Protein AF-A0A9P6NXW9-F1 (afdb_monomer_lite)

pLDDT: mean 89.6, std 7.34, range [56.84, 97.88]

Radius of gyration: 18.3 Å; chains: 1; bounding box: 43×32×50 Å

Secondary structure (DSSP, 8-state):
--SHHHHHHHHS-----HHHHHHHHHHHHHHHHHHHHHHHHHHHHHH-TT-GGGTT--EEEETTEEEE-SGGGTTBTTHHHHHHHHHHHHHHHTT-SS-SGGGHHHHHHHHHHHHHHHHHHHHHHHHHTHHHHHHHHHS-BSSSTTT-

Sequence (148 aa):
MSSLQARYLADFPQDLNYVHMAAAASLQILGYYIYRSAKNQKDRVQETPEDSSIRDLQYIKTKHGRLLTSGWCANTRHIEYLGQWLISLAWCLLCGFDSVIPYTYTISTAILLAYRVCRDEGYCRDKYGEDWNQYCKQVPYRIIPGIY

Foldseek 3Di:
DLCQLVVLCVVPPDDDDPVLLVVLVVLLVQLCCQLVVVVVLVVCQFPPVPDPVCPPWDWDQFPQTIGTCDDSQVAARCQSLVSVLSNLVSSLSVSPDPDCRSVVRSVVSVVVVVVVQVVVLVVCCVRGPVSSVVSCVRHVHHHDGPPD

Structure (mmCIF, N/CA/C/O backbone):
data_AF-A0A9P6NXW9-F1
#
_entry.id   AF-A0A9P6NXW9-F1
#
loop_
_atom_site.group_PDB
_atom_site.id
_atom_site.type_symbol
_atom_site.label_atom_id
_atom_site.label_alt_id
_atom_site.label_comp_id
_atom_site.label_asym_id
_atom_site.label_entity_id
_atom_site.label_seq_id
_atom_site.pdbx_PDB_ins_code
_atom_site.Cartn_x
_atom_site.Cartn_y
_atom_site.Cartn_z
_atom_site.occupancy
_atom_site.B_iso_or_equiv
_atom_site.auth_seq_id
_atom_site.auth_comp_id
_atom_site.auth_asym_id
_atom_site.auth_atom_id
_atom_site.pdbx_PDB_model_num
ATOM 1 N N . MET A 1 1 ? 19.556 -3.570 0.487 1.00 56.84 1 MET A N 1
ATOM 2 C CA . MET A 1 1 ? 19.175 -4.049 -0.863 1.00 56.84 1 MET A CA 1
ATOM 3 C C . MET A 1 1 ? 18.249 -3.046 -1.566 1.00 56.84 1 MET A C 1
ATOM 5 O O . MET A 1 1 ? 17.163 -3.409 -1.983 1.00 56.84 1 MET A O 1
ATOM 9 N N . SER A 1 2 ? 18.652 -1.781 -1.698 1.00 63.31 2 SER A N 1
ATOM 10 C CA . SER A 1 2 ? 17.942 -0.767 -2.510 1.00 63.31 2 SER A CA 1
ATOM 11 C C . SER A 1 2 ? 18.788 -0.274 -3.690 1.00 63.31 2 SER A C 1
ATOM 13 O O . SER A 1 2 ? 18.288 0.411 -4.570 1.00 63.31 2 SER A O 1
ATOM 15 N N . SER A 1 3 ? 20.069 -0.647 -3.729 1.00 81.00 3 SER A N 1
ATOM 16 C CA . SER A 1 3 ? 21.000 -0.358 -4.820 1.00 81.00 3 SER A CA 1
ATOM 17 C C . SER A 1 3 ? 21.042 -1.453 -5.891 1.00 81.00 3 SER A C 1
ATOM 19 O O . SER A 1 3 ? 21.775 -1.308 -6.864 1.00 81.00 3 SER A O 1
ATOM 21 N N . LEU A 1 4 ? 20.285 -2.547 -5.73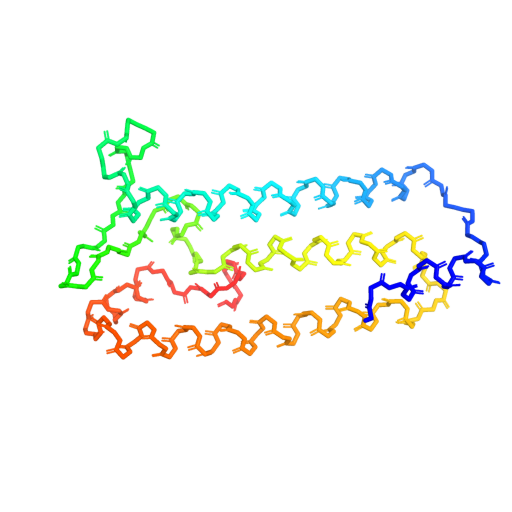0 1.00 86.06 4 LEU A N 1
ATOM 22 C CA . LEU A 1 4 ? 20.336 -3.701 -6.634 1.00 86.06 4 LEU A CA 1
ATOM 23 C C . LEU A 1 4 ? 19.880 -3.325 -8.048 1.00 86.06 4 LEU A C 1
ATOM 25 O O . LEU A 1 4 ? 20.514 -3.720 -9.015 1.00 86.06 4 LEU A O 1
ATOM 29 N N . GLN A 1 5 ? 18.826 -2.522 -8.158 1.00 87.12 5 GLN A N 1
ATOM 30 C CA . GLN A 1 5 ? 18.274 -2.037 -9.421 1.00 87.12 5 GLN A CA 1
ATOM 31 C C . GLN A 1 5 ? 19.271 -1.132 -10.149 1.00 87.12 5 GLN A C 1
ATOM 33 O O . GLN A 1 5 ? 19.536 -1.324 -11.331 1.00 87.12 5 GLN A O 1
ATOM 38 N N . ALA A 1 6 ? 19.882 -0.191 -9.422 1.00 86.88 6 ALA A N 1
ATOM 39 C CA . ALA A 1 6 ? 20.912 0.688 -9.968 1.00 86.88 6 ALA A CA 1
ATOM 40 C C . ALA A 1 6 ? 22.146 -0.103 -10.427 1.00 86.88 6 ALA A C 1
ATOM 42 O O . ALA A 1 6 ? 22.696 0.170 -11.488 1.00 86.88 6 ALA A O 1
ATOM 43 N N . ARG A 1 7 ? 22.557 -1.114 -9.649 1.00 89.12 7 ARG A N 1
ATOM 44 C CA . ARG A 1 7 ? 23.666 -1.999 -10.014 1.00 89.12 7 ARG A CA 1
ATOM 45 C C . ARG A 1 7 ? 23.339 -2.839 -11.247 1.00 89.12 7 ARG A C 1
ATOM 47 O O . ARG A 1 7 ? 24.169 -2.927 -12.140 1.00 89.12 7 ARG A O 1
ATOM 54 N N . TYR A 1 8 ? 22.138 -3.410 -11.305 1.00 88.94 8 TYR A N 1
ATOM 55 C CA . TYR A 1 8 ? 21.674 -4.187 -12.450 1.00 88.94 8 TYR A CA 1
ATOM 56 C C . TYR A 1 8 ? 21.672 -3.343 -13.725 1.00 88.94 8 TYR A C 1
ATOM 58 O O . TYR A 1 8 ? 22.230 -3.771 -14.722 1.00 88.94 8 TYR A O 1
ATOM 66 N N . LEU A 1 9 ? 21.135 -2.121 -13.675 1.00 89.19 9 LEU A N 1
ATOM 67 C CA . LEU A 1 9 ? 21.110 -1.211 -14.825 1.00 89.19 9 LEU A CA 1
ATOM 68 C C . LEU A 1 9 ? 22.501 -0.730 -15.263 1.00 89.19 9 LEU A C 1
ATOM 70 O O . LEU A 1 9 ? 22.687 -0.412 -16.433 1.00 89.19 9 LEU A O 1
ATOM 74 N N . ALA A 1 10 ? 23.475 -0.674 -14.348 1.00 90.00 10 ALA A N 1
ATOM 75 C CA . ALA A 1 10 ? 24.857 -0.346 -14.692 1.00 90.00 10 ALA A CA 1
ATOM 76 C C . ALA A 1 10 ? 25.553 -1.478 -15.467 1.00 90.00 10 ALA A C 1
ATOM 78 O O . ALA A 1 10 ? 26.351 -1.200 -16.358 1.00 90.00 10 ALA A O 1
ATOM 79 N N . ASP A 1 11 ? 25.246 -2.735 -15.130 1.00 90.12 11 ASP A N 1
ATOM 80 C CA . ASP A 1 11 ? 25.829 -3.917 -15.776 1.00 90.12 11 ASP A CA 1
ATOM 81 C C . ASP A 1 11 ? 25.021 -4.353 -17.026 1.00 90.12 11 ASP A C 1
ATOM 83 O O . ASP A 1 11 ? 25.585 -4.902 -17.971 1.00 90.12 11 ASP A O 1
ATOM 87 N N . PHE A 1 12 ? 23.713 -4.073 -17.055 1.00 87.62 12 PHE A N 1
ATOM 88 C CA . PHE A 1 12 ? 22.767 -4.419 -18.120 1.00 87.62 12 PHE A CA 1
ATOM 89 C C . PHE A 1 12 ? 21.941 -3.180 -18.511 1.00 87.62 12 PHE 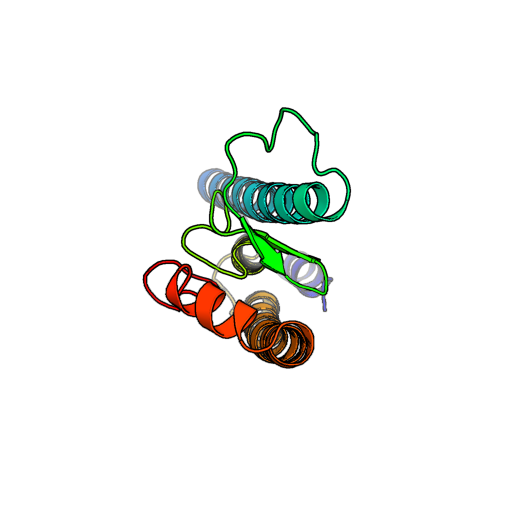A C 1
ATOM 91 O O . PHE A 1 12 ? 20.837 -2.993 -17.988 1.00 87.62 12 PHE A O 1
ATOM 98 N N . PRO A 1 13 ? 22.452 -2.310 -19.401 1.00 84.88 13 PRO A N 1
ATOM 99 C CA . PRO A 1 13 ? 21.696 -1.154 -19.868 1.00 84.88 13 PRO A CA 1
ATOM 100 C C . PRO A 1 13 ? 20.420 -1.612 -20.585 1.00 84.88 13 PRO A C 1
ATOM 102 O O . PRO A 1 13 ? 20.445 -2.540 -21.392 1.00 84.88 13 PRO A O 1
ATOM 105 N N . GLN A 1 14 ? 19.300 -0.972 -20.256 1.00 84.31 14 GLN A N 1
ATOM 106 C CA . GLN A 1 14 ? 17.971 -1.314 -20.761 1.00 84.31 14 GLN A CA 1
ATOM 107 C C . GLN A 1 14 ? 17.417 -0.152 -21.585 1.00 84.31 14 GLN A C 1
ATOM 109 O O . GLN A 1 14 ? 17.216 0.943 -21.056 1.00 84.31 14 GLN A O 1
ATOM 114 N N . ASP A 1 15 ? 17.112 -0.405 -22.856 1.00 84.75 15 ASP A N 1
ATOM 115 C CA . ASP A 1 15 ? 16.436 0.560 -23.725 1.00 84.75 15 ASP A CA 1
ATOM 116 C C . ASP A 1 15 ? 14.917 0.472 -23.518 1.00 84.75 15 ASP A C 1
ATOM 118 O O . ASP A 1 15 ? 14.182 -0.204 -24.241 1.00 84.75 15 ASP A O 1
ATOM 122 N N . LEU A 1 16 ? 14.426 1.143 -22.476 1.00 85.00 16 LEU A N 1
ATOM 123 C CA . LEU A 1 16 ? 12.997 1.186 -22.179 1.00 85.00 16 LEU A CA 1
ATOM 124 C C . LEU A 1 16 ? 12.263 2.135 -23.133 1.00 85.00 16 LEU A C 1
ATOM 126 O O . LEU A 1 16 ? 12.593 3.314 -23.250 1.00 85.00 16 LEU A O 1
ATOM 130 N N . ASN A 1 17 ? 11.182 1.654 -23.749 1.00 90.75 17 ASN A N 1
ATOM 131 C CA . ASN A 1 17 ? 10.268 2.520 -24.496 1.00 90.75 17 ASN A CA 1
ATOM 132 C C . ASN A 1 17 ? 9.569 3.513 -23.539 1.00 90.75 17 ASN A C 1
ATOM 134 O O . ASN A 1 17 ? 9.244 3.172 -22.399 1.00 90.75 17 ASN A O 1
ATOM 138 N N . TYR A 1 18 ? 9.262 4.719 -24.021 1.00 92.44 18 TYR A N 1
ATOM 139 C CA . TYR A 1 18 ? 8.502 5.753 -23.314 1.00 92.44 18 TYR A CA 1
ATOM 140 C C . TYR A 1 18 ? 7.229 5.239 -22.644 1.00 92.44 18 TYR A C 1
ATOM 142 O O . TYR A 1 18 ? 6.915 5.673 -21.541 1.00 92.44 18 TYR A O 1
ATOM 150 N N . VAL A 1 19 ? 6.524 4.285 -23.259 1.00 93.00 19 VAL A N 1
ATOM 151 C CA . VAL A 1 19 ? 5.328 3.671 -22.657 1.00 93.00 19 VAL A CA 1
ATOM 152 C C . VAL A 1 19 ? 5.663 2.938 -21.353 1.00 93.00 19 VAL A C 1
ATOM 154 O O . VAL A 1 19 ? 4.950 3.094 -20.366 1.00 93.00 19 VAL A O 1
ATOM 157 N N . HIS A 1 20 ? 6.769 2.189 -21.315 1.00 90.88 20 HIS A N 1
ATOM 158 C CA . HIS A 1 20 ? 7.208 1.474 -20.113 1.00 90.88 20 HIS A CA 1
ATOM 159 C C . HIS A 1 20 ? 7.639 2.448 -19.015 1.00 90.88 20 HIS A C 1
ATOM 161 O O . HIS A 1 20 ? 7.239 2.296 -17.861 1.00 90.88 20 HIS A O 1
ATOM 167 N N . MET A 1 21 ? 8.397 3.488 -19.377 1.00 92.62 21 MET A N 1
ATOM 168 C CA . MET A 1 21 ? 8.802 4.532 -18.431 1.00 92.62 21 MET A CA 1
ATOM 169 C C . MET A 1 21 ? 7.594 5.291 -17.872 1.00 92.62 21 MET A C 1
ATOM 171 O O . MET A 1 21 ? 7.509 5.511 -16.664 1.00 92.62 21 MET A O 1
ATOM 175 N N . ALA A 1 22 ? 6.630 5.642 -18.726 1.00 95.00 22 ALA A N 1
ATOM 176 C CA . ALA A 1 22 ? 5.393 6.297 -18.316 1.00 95.00 22 ALA A CA 1
ATOM 177 C C . ALA A 1 22 ? 4.555 5.397 -17.399 1.00 95.00 22 ALA A C 1
ATOM 179 O O . ALA A 1 22 ? 4.049 5.868 -16.381 1.00 95.00 22 ALA A O 1
ATOM 180 N N . ALA A 1 23 ? 4.459 4.099 -17.700 1.00 93.88 23 ALA A N 1
ATOM 181 C CA . ALA A 1 23 ? 3.777 3.133 -16.847 1.00 93.88 23 ALA A CA 1
ATOM 182 C C . ALA A 1 23 ? 4.438 3.041 -15.461 1.00 93.88 23 ALA A C 1
ATOM 184 O O . ALA A 1 23 ? 3.752 3.211 -14.452 1.00 93.88 23 ALA A O 1
ATOM 185 N N . ALA A 1 24 ? 5.763 2.873 -15.392 1.00 94.69 24 ALA A N 1
ATOM 186 C CA . ALA A 1 24 ? 6.498 2.828 -14.126 1.00 94.69 24 ALA A CA 1
ATOM 187 C C . ALA A 1 24 ? 6.350 4.135 -13.323 1.00 94.69 24 ALA A C 1
ATOM 189 O O . ALA A 1 24 ? 6.075 4.098 -12.123 1.00 94.69 24 ALA A O 1
ATOM 190 N N . ALA A 1 25 ? 6.448 5.294 -13.982 1.00 95.81 25 ALA A N 1
ATOM 191 C CA . ALA A 1 25 ? 6.251 6.595 -13.346 1.00 95.81 25 ALA A CA 1
ATOM 192 C C . ALA A 1 25 ? 4.817 6.772 -12.820 1.00 95.81 25 ALA A C 1
ATOM 194 O O . ALA A 1 25 ? 4.622 7.228 -11.693 1.00 95.81 25 ALA A O 1
ATOM 195 N N . SER A 1 26 ? 3.808 6.368 -13.597 1.00 96.62 26 SER A N 1
ATOM 196 C CA . SER A 1 26 ? 2.407 6.427 -13.169 1.00 96.62 26 SER A CA 1
ATOM 197 C C . SER A 1 26 ? 2.155 5.545 -11.943 1.00 96.62 26 SER A C 1
ATOM 199 O O . SER A 1 26 ? 1.519 5.987 -10.986 1.00 96.62 26 SER A O 1
ATOM 201 N N . LEU A 1 27 ? 2.740 4.343 -11.918 1.00 96.81 27 LEU A N 1
ATOM 202 C CA . LEU A 1 27 ? 2.634 3.413 -10.800 1.00 96.81 27 LEU A CA 1
ATOM 203 C C . LEU A 1 27 ? 3.317 3.963 -9.543 1.00 96.81 27 LEU A C 1
ATOM 205 O O . LEU A 1 27 ? 2.762 3.869 -8.449 1.00 96.81 27 LEU A O 1
ATOM 209 N N . GLN A 1 28 ? 4.484 4.593 -9.702 1.00 97.00 28 GLN A N 1
ATOM 210 C CA . GLN A 1 28 ? 5.206 5.266 -8.624 1.00 97.00 28 GLN A CA 1
ATOM 211 C C . GLN A 1 28 ? 4.372 6.395 -8.009 1.00 97.00 28 GLN A C 1
ATOM 213 O O . GLN A 1 28 ? 4.251 6.479 -6.785 1.00 97.00 28 GLN A O 1
ATOM 218 N N . ILE A 1 29 ? 3.796 7.263 -8.847 1.00 97.88 29 ILE A N 1
ATOM 219 C CA . ILE A 1 29 ? 2.977 8.397 -8.401 1.00 97.88 29 ILE A CA 1
ATOM 220 C C . ILE A 1 29 ? 1.724 7.892 -7.688 1.00 97.88 29 ILE A C 1
ATOM 222 O O . ILE A 1 29 ? 1.413 8.364 -6.596 1.00 97.88 29 ILE A O 1
ATOM 226 N N . LEU A 1 30 ? 1.039 6.902 -8.264 1.00 97.38 30 LEU A N 1
ATOM 227 C CA . LEU A 1 30 ? -0.154 6.304 -7.675 1.00 97.38 30 LEU A CA 1
ATOM 228 C C . LEU A 1 30 ? 0.150 5.649 -6.321 1.00 97.38 30 LEU A C 1
ATOM 230 O O . LEU A 1 30 ? -0.532 5.92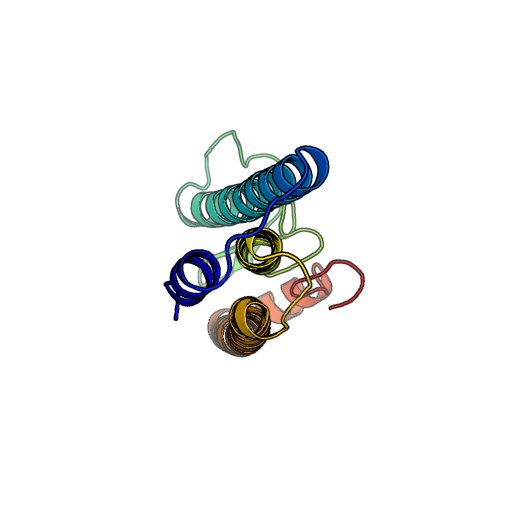6 -5.334 1.00 97.38 30 LEU A O 1
ATOM 234 N N . GLY A 1 31 ? 1.195 4.822 -6.251 1.00 96.88 31 GLY A N 1
ATOM 235 C CA . GLY A 1 31 ? 1.610 4.162 -5.015 1.00 96.88 31 GLY A CA 1
ATOM 236 C C . GLY A 1 31 ? 1.988 5.165 -3.924 1.00 96.88 31 GLY A C 1
ATOM 237 O O . GLY A 1 31 ? 1.543 5.038 -2.781 1.00 96.88 31 GLY A O 1
ATOM 238 N N . TYR A 1 32 ? 2.741 6.210 -4.284 1.00 97.25 32 TYR A N 1
ATOM 239 C CA . TYR A 1 32 ? 3.102 7.287 -3.362 1.00 97.25 32 TYR A CA 1
ATOM 240 C C . TYR A 1 32 ? 1.885 8.077 -2.884 1.00 97.25 32 TYR A C 1
ATOM 242 O O . TYR A 1 32 ? 1.772 8.351 -1.687 1.00 97.25 32 TYR A O 1
ATOM 250 N N . TYR A 1 33 ? 0.960 8.399 -3.790 1.00 97.19 33 TYR A N 1
ATOM 251 C CA . TYR A 1 33 ? -0.280 9.078 -3.447 1.00 97.19 33 TYR A CA 1
ATOM 252 C C . TYR A 1 33 ? -1.083 8.270 -2.428 1.00 97.19 33 TYR A C 1
ATOM 254 O O . TYR A 1 33 ? -1.397 8.814 -1.375 1.00 97.19 33 TYR A O 1
ATOM 262 N N . ILE A 1 34 ? -1.336 6.980 -2.687 1.00 95.62 34 ILE A N 1
ATOM 263 C CA . ILE A 1 34 ? -2.074 6.088 -1.774 1.00 95.62 34 ILE A CA 1
ATOM 264 C C . ILE A 1 34 ? -1.373 5.994 -0.415 1.00 95.62 34 ILE A C 1
ATOM 266 O O . ILE A 1 34 ? -2.005 6.177 0.623 1.00 95.62 34 ILE A O 1
ATOM 270 N N . TYR A 1 35 ? -0.059 5.738 -0.404 1.00 95.88 35 TYR A N 1
ATOM 271 C CA . TYR A 1 35 ? 0.709 5.629 0.838 1.00 95.88 35 TYR A CA 1
ATOM 272 C C . TYR A 1 35 ? 0.612 6.908 1.674 1.00 95.88 35 TYR A C 1
ATOM 274 O O . TYR A 1 35 ? 0.320 6.862 2.871 1.00 95.88 35 TYR A O 1
ATOM 282 N N . ARG A 1 36 ? 0.854 8.064 1.045 1.00 95.12 36 ARG A N 1
ATOM 283 C CA . ARG A 1 36 ? 0.923 9.343 1.748 1.00 95.12 36 ARG A CA 1
ATOM 284 C C . ARG A 1 36 ? -0.456 9.822 2.183 1.00 95.12 36 ARG A C 1
ATOM 286 O O . ARG A 1 36 ? -0.587 10.294 3.307 1.00 95.12 36 ARG A O 1
ATOM 293 N N . SER A 1 37 ? -1.467 9.698 1.329 1.00 93.88 37 SER A N 1
ATOM 294 C CA . SER A 1 37 ? -2.830 10.131 1.633 1.00 93.88 37 SER A CA 1
ATOM 295 C C . SER A 1 37 ? -3.445 9.298 2.762 1.00 93.88 37 SER A C 1
ATOM 297 O O . SER A 1 37 ? -3.955 9.876 3.721 1.00 93.88 37 SER A O 1
ATOM 299 N N . ALA A 1 38 ? -3.314 7.967 2.712 1.00 93.00 38 ALA A N 1
ATOM 300 C CA . ALA A 1 38 ? -3.836 7.070 3.739 1.00 93.00 38 ALA A CA 1
ATOM 301 C C . ALA A 1 38 ? -3.145 7.283 5.089 1.00 93.00 38 ALA A C 1
ATOM 303 O O . ALA A 1 38 ? -3.811 7.392 6.120 1.00 93.00 38 ALA A O 1
ATOM 304 N N . LYS A 1 39 ? -1.811 7.404 5.084 1.00 92.56 39 LYS A N 1
ATOM 305 C CA . LYS A 1 39 ? -1.045 7.645 6.308 1.00 92.56 39 LYS A CA 1
ATOM 306 C C . LYS A 1 39 ? -1.380 8.999 6.931 1.00 92.56 39 LYS A C 1
ATOM 308 O O . LYS A 1 39 ? -1.730 9.050 8.103 1.00 92.56 39 LYS A O 1
ATOM 313 N N . ASN A 1 40 ? -1.395 10.067 6.131 1.00 91.19 40 ASN A N 1
ATOM 314 C CA . ASN A 1 40 ? -1.769 11.396 6.615 1.00 91.19 40 ASN A CA 1
ATOM 315 C C . ASN A 1 40 ? -3.198 11.421 7.183 1.00 91.19 40 ASN A C 1
ATOM 317 O O . ASN A 1 40 ? -3.450 12.120 8.158 1.00 91.19 40 ASN A O 1
ATOM 321 N N . GLN A 1 41 ? -4.136 10.673 6.590 1.00 90.25 41 GLN A N 1
ATOM 322 C CA . GLN A 1 41 ? -5.503 10.584 7.106 1.00 90.25 41 GLN A CA 1
ATOM 323 C C . GLN A 1 41 ? -5.543 9.915 8.488 1.00 90.25 41 GLN A C 1
ATOM 325 O O . GLN A 1 41 ? -6.211 10.425 9.387 1.00 90.25 41 GLN A O 1
ATOM 330 N N . LYS A 1 42 ? -4.802 8.815 8.683 1.00 88.88 42 LYS A N 1
ATOM 331 C CA . LYS A 1 42 ? -4.675 8.146 9.989 1.00 88.88 42 LYS A CA 1
ATOM 332 C C . LYS A 1 42 ? -4.028 9.055 11.035 1.00 88.88 42 LYS A C 1
ATOM 334 O O . LYS A 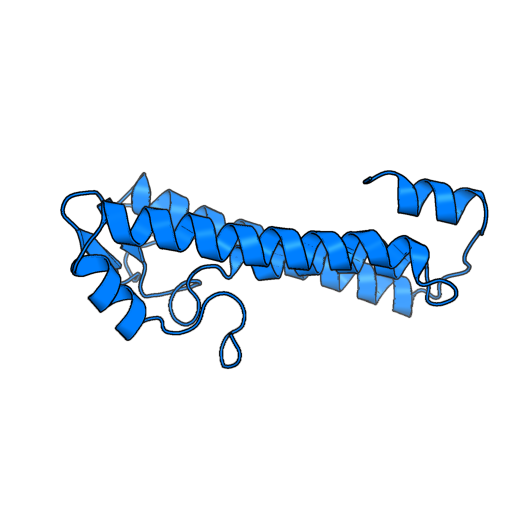1 42 ? -4.561 9.170 12.137 1.00 88.88 42 LYS A O 1
ATOM 339 N N . ASP A 1 43 ? -2.933 9.720 10.671 1.00 88.88 43 ASP A N 1
ATOM 340 C CA . ASP A 1 43 ? -2.185 10.605 11.569 1.00 88.88 43 ASP A CA 1
ATOM 341 C C . ASP A 1 43 ? -3.075 11.775 12.035 1.00 88.88 43 ASP A C 1
ATOM 343 O O . ASP A 1 43 ? -3.227 11.999 13.234 1.00 88.88 43 ASP A O 1
ATOM 347 N N . ARG A 1 44 ? -3.800 12.433 11.115 1.00 87.75 44 ARG A N 1
ATOM 348 C CA . ARG A 1 44 ? -4.748 13.517 11.453 1.00 87.75 44 ARG A CA 1
ATOM 349 C C . ARG A 1 44 ? -5.862 13.073 12.395 1.00 87.75 44 ARG A C 1
ATOM 351 O O . ARG A 1 44 ? -6.208 13.803 13.320 1.00 87.75 44 ARG A O 1
ATOM 358 N N . VAL A 1 45 ? -6.416 11.877 12.194 1.00 85.56 45 VAL A N 1
ATOM 359 C CA . VAL A 1 45 ? -7.477 11.343 13.066 1.00 85.56 45 VAL A CA 1
ATOM 360 C C . VAL A 1 45 ? -6.957 11.084 14.479 1.00 85.56 45 VAL A C 1
ATOM 362 O O . VAL A 1 45 ? -7.713 11.238 15.438 1.00 85.56 45 VAL A O 1
ATOM 365 N N . GLN A 1 46 ? -5.683 10.726 14.639 1.00 83.19 46 GLN A N 1
ATOM 366 C CA . GLN A 1 46 ? -5.085 10.545 15.960 1.00 83.19 46 GLN A CA 1
ATOM 367 C C . GLN A 1 46 ? -4.698 11.880 16.610 1.00 83.19 46 GLN A C 1
ATOM 369 O O . GLN A 1 46 ? -5.046 12.094 17.774 1.00 83.19 46 GLN A O 1
ATOM 374 N N . GLU A 1 47 ? -4.057 12.781 15.862 1.00 83.88 47 GLU A N 1
ATOM 375 C CA . GLU A 1 47 ? -3.424 14.002 16.380 1.00 83.88 47 GLU A CA 1
ATOM 376 C C . GLU A 1 47 ? -4.352 15.226 16.435 1.00 83.88 47 GLU A C 1
ATOM 378 O O . GLU A 1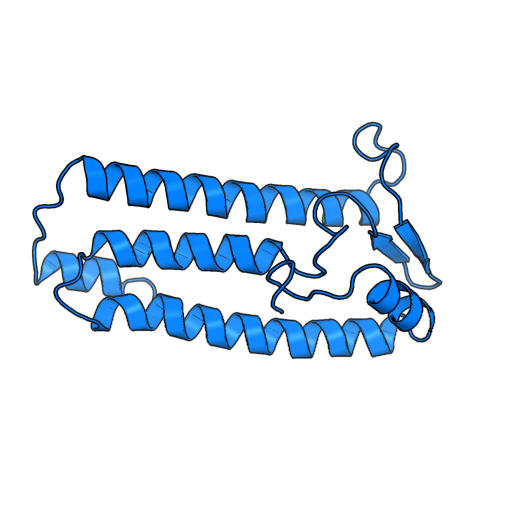 47 ? -4.260 16.018 17.371 1.00 83.88 47 GLU A O 1
ATOM 383 N N . THR A 1 48 ? -5.261 15.416 15.470 1.00 76.50 48 THR A N 1
ATOM 384 C CA . THR A 1 48 ? -6.050 16.660 15.332 1.00 76.50 48 THR A CA 1
ATOM 385 C C . THR A 1 48 ? -7.540 16.377 15.059 1.00 76.50 48 THR A C 1
ATOM 387 O O . THR A 1 48 ? -8.003 16.516 13.930 1.00 76.50 48 THR A O 1
ATOM 390 N N . PRO A 1 49 ? -8.324 16.000 16.096 1.00 65.12 49 PRO A N 1
ATOM 391 C CA . PRO A 1 49 ? -9.748 15.643 15.989 1.00 65.12 49 PRO A CA 1
ATOM 392 C C . PRO A 1 49 ? -10.660 16.661 15.301 1.00 65.12 49 PRO A C 1
ATOM 394 O O . PRO A 1 49 ? -11.680 16.270 14.744 1.00 65.12 49 PRO A O 1
ATOM 397 N N . GLU A 1 50 ? -10.349 17.949 15.435 1.00 67.56 50 GLU A N 1
ATOM 398 C CA . GLU A 1 50 ? -11.249 19.048 15.066 1.00 67.56 50 GLU A CA 1
ATOM 399 C C . GLU A 1 50 ? -10.951 19.624 13.675 1.00 67.56 50 GLU A C 1
ATOM 401 O O . GLU A 1 50 ? -11.580 20.597 13.252 1.00 67.56 50 GLU A O 1
ATOM 406 N N . ASP A 1 51 ? -10.004 19.023 12.946 1.00 71.50 51 ASP A N 1
ATOM 407 C CA . ASP A 1 51 ? -9.670 19.442 11.591 1.00 71.50 51 ASP A CA 1
ATOM 408 C C . ASP A 1 51 ? -10.898 19.287 10.674 1.00 71.50 51 ASP A C 1
ATOM 410 O O . ASP A 1 51 ? -11.519 18.228 10.558 1.00 71.50 51 ASP A O 1
ATOM 414 N N . SER A 1 52 ? -11.258 20.380 10.000 1.00 69.56 52 SER A N 1
ATOM 415 C CA . SER A 1 52 ? -12.373 20.413 9.051 1.00 69.56 52 SER A CA 1
ATOM 416 C C . SER A 1 52 ? -12.260 19.361 7.941 1.00 69.56 52 SER A C 1
ATOM 418 O O . SER A 1 52 ? -13.284 18.868 7.478 1.00 69.56 52 SER A O 1
ATOM 420 N N . SER A 1 53 ? -11.037 18.960 7.570 1.00 68.88 53 SER A N 1
ATOM 421 C CA . SER A 1 53 ? -10.775 17.960 6.528 1.00 68.88 53 SER A CA 1
ATOM 422 C C . SER A 1 53 ? -11.129 16.520 6.918 1.00 68.88 53 SER A C 1
ATOM 424 O O . SER A 1 53 ? -11.151 15.648 6.049 1.00 68.88 53 SER A O 1
ATOM 426 N N . ILE A 1 54 ? -11.418 16.259 8.199 1.00 70.44 54 ILE A N 1
ATOM 427 C CA . ILE A 1 54 ? -11.813 14.935 8.707 1.00 70.44 54 ILE A CA 1
ATOM 428 C C . ILE A 1 54 ? -13.227 14.911 9.304 1.00 70.44 54 ILE A C 1
ATOM 430 O O . ILE A 1 54 ? -13.616 13.900 9.882 1.00 70.44 54 ILE A O 1
ATOM 434 N N . ARG A 1 55 ? -14.010 15.993 9.162 1.00 70.31 55 ARG A N 1
ATOM 435 C CA . ARG A 1 55 ? -15.358 16.108 9.756 1.00 70.31 55 ARG A CA 1
ATOM 436 C C . ARG A 1 55 ? -16.329 15.025 9.296 1.00 70.31 55 ARG A C 1
ATOM 438 O O . ARG A 1 55 ? -17.134 14.563 10.096 1.00 70.31 55 ARG A O 1
ATOM 445 N N . ASP A 1 56 ? -16.209 14.598 8.045 1.00 82.44 56 ASP A N 1
ATOM 446 C CA . ASP A 1 56 ? -17.084 13.577 7.464 1.00 82.44 56 ASP A CA 1
ATOM 447 C C . ASP A 1 56 ? -16.582 12.143 7.723 1.00 82.44 56 ASP A C 1
ATOM 449 O O . ASP A 1 56 ? -17.222 11.170 7.315 1.00 82.44 56 ASP A O 1
ATOM 453 N N . LEU A 1 57 ? -15.436 11.983 8.401 1.00 85.56 57 LEU A N 1
ATOM 454 C CA . LEU A 1 57 ? -14.866 10.671 8.684 1.00 85.56 57 LEU A CA 1
ATOM 455 C C . LEU A 1 57 ? -15.499 10.033 9.924 1.00 85.56 57 LEU A C 1
ATOM 457 O O . LEU A 1 57 ? -15.470 10.568 11.029 1.00 85.56 57 LEU A O 1
ATOM 461 N N . GLN A 1 58 ? -15.992 8.815 9.736 1.00 88.12 58 GLN A N 1
ATOM 462 C CA . GLN A 1 58 ? -16.451 7.914 10.786 1.00 88.12 58 GLN A CA 1
ATOM 463 C C . GLN A 1 58 ? -15.275 7.168 11.421 1.00 88.12 58 GLN A C 1
ATOM 465 O O . GLN A 1 58 ? -14.375 6.697 10.716 1.00 88.12 58 GLN A O 1
ATOM 470 N N . TYR A 1 59 ? -15.295 7.042 12.747 1.00 90.00 59 TYR A N 1
ATOM 471 C CA . TYR A 1 59 ? -14.318 6.287 13.526 1.00 90.00 59 TYR A CA 1
ATOM 472 C C . TYR A 1 59 ? -14.948 5.716 14.803 1.00 90.00 59 TYR A C 1
ATOM 474 O O . TYR A 1 59 ? -15.897 6.271 15.352 1.00 90.00 59 TYR A O 1
ATOM 482 N N . ILE A 1 60 ? -14.380 4.627 15.318 1.00 89.94 60 ILE A N 1
ATOM 483 C CA . ILE A 1 60 ? -14.723 4.056 16.624 1.00 89.94 60 ILE A CA 1
ATOM 484 C C . ILE A 1 60 ? -13.842 4.726 17.677 1.00 89.94 60 ILE A C 1
ATOM 486 O O . ILE A 1 60 ? -12.612 4.718 17.572 1.00 89.94 60 ILE A O 1
ATOM 490 N N . LYS A 1 61 ? -14.461 5.322 18.698 1.00 88.94 61 LYS A N 1
ATOM 491 C CA . LYS A 1 61 ? -13.751 5.888 19.849 1.00 88.94 61 LYS A CA 1
ATOM 492 C C . LYS A 1 61 ? -13.466 4.775 20.855 1.00 88.94 61 LYS A C 1
ATOM 494 O O . LYS A 1 61 ? -14.397 4.147 21.340 1.00 88.94 61 LYS A O 1
ATOM 499 N N . THR A 1 62 ? -12.194 4.564 21.171 1.00 89.94 62 THR A N 1
ATOM 500 C CA . THR A 1 62 ? -11.728 3.530 22.101 1.00 89.94 62 THR A CA 1
ATOM 501 C C . THR A 1 62 ? -11.136 4.170 23.352 1.00 89.94 62 THR A C 1
ATOM 503 O O . THR A 1 62 ? -10.854 5.372 23.389 1.00 89.94 62 THR A O 1
ATOM 506 N N . LYS A 1 63 ? -10.886 3.369 24.392 1.00 86.81 63 LYS A N 1
ATOM 507 C CA . LYS A 1 63 ? -10.201 3.846 25.612 1.00 86.81 63 LYS A CA 1
ATOM 508 C C . LYS A 1 63 ? -8.770 4.334 25.351 1.00 86.81 63 LYS A C 1
ATOM 510 O O . LYS A 1 63 ? -8.259 5.162 26.096 1.00 86.81 63 LYS A O 1
ATOM 515 N N . HIS A 1 64 ? -8.133 3.826 24.296 1.00 83.75 64 HIS A N 1
ATOM 516 C CA . HIS A 1 64 ? -6.720 4.057 23.983 1.00 83.75 64 HIS A CA 1
ATOM 517 C C . HIS A 1 64 ? -6.505 4.843 22.679 1.00 83.75 64 HIS A C 1
ATOM 519 O O . HIS A 1 64 ? -5.389 4.869 22.151 1.00 83.75 64 HIS A O 1
ATOM 525 N N . GLY A 1 65 ? -7.562 5.436 22.114 1.00 85.94 65 GLY A N 1
ATOM 526 C CA . GLY A 1 65 ? -7.487 6.225 20.889 1.00 85.94 65 GLY A CA 1
ATOM 527 C C . GLY A 1 65 ? -8.739 6.128 20.024 1.00 85.94 65 GLY A C 1
ATOM 528 O O . GLY A 1 65 ? -9.861 6.042 20.516 1.00 85.94 65 GLY A O 1
ATOM 529 N N . ARG A 1 66 ? -8.545 6.199 18.708 1.00 88.38 66 ARG A N 1
ATOM 530 C CA . ARG A 1 66 ? -9.616 6.175 17.707 1.00 88.38 66 ARG A CA 1
ATOM 531 C C . ARG A 1 66 ? -9.225 5.265 16.549 1.00 88.38 66 ARG A C 1
ATOM 533 O O . ARG A 1 66 ? -8.061 5.252 16.152 1.00 88.38 66 ARG A O 1
ATOM 540 N N . LEU A 1 67 ? -10.192 4.517 16.027 1.00 90.62 67 LEU A N 1
ATOM 541 C CA . LEU A 1 67 ? -10.028 3.597 14.901 1.00 90.62 67 LEU A CA 1
ATOM 542 C C . LEU A 1 67 ? -10.869 4.090 13.722 1.00 90.62 67 LEU A C 1
ATOM 544 O O . LEU A 1 67 ? -12.090 4.127 13.815 1.00 90.62 67 LEU A O 1
ATOM 548 N N . LEU A 1 68 ? -10.222 4.503 12.635 1.00 91.19 68 LEU A N 1
ATOM 549 C CA . LEU A 1 68 ? -10.876 5.101 11.470 1.00 91.19 68 LEU A CA 1
ATOM 550 C C . LEU A 1 68 ? -11.618 4.046 10.637 1.00 91.19 68 LEU A C 1
ATOM 552 O O . LEU A 1 68 ? -10.970 3.172 10.081 1.00 91.19 68 LEU A O 1
ATOM 556 N N . THR A 1 69 ? -12.938 4.164 10.483 1.00 90.25 69 THR A N 1
ATOM 557 C CA . THR A 1 69 ? -13.793 3.200 9.752 1.00 90.25 69 THR A CA 1
ATOM 558 C C . THR A 1 69 ? -14.294 3.724 8.406 1.00 90.25 69 THR A C 1
ATOM 560 O O . THR A 1 69 ? -15.179 3.142 7.787 1.00 90.25 69 THR A O 1
ATOM 563 N N . SER A 1 70 ? -13.739 4.838 7.933 1.00 89.31 70 SER A N 1
ATOM 564 C CA . SER A 1 70 ? -14.126 5.502 6.686 1.00 89.31 70 SER A CA 1
ATOM 565 C C . SER A 1 70 ? -12.898 6.001 5.914 1.00 89.31 70 SER A C 1
ATOM 567 O O . SER A 1 70 ? -11.757 5.844 6.357 1.00 89.31 70 SER A O 1
ATOM 569 N N . GLY A 1 71 ? -13.110 6.579 4.729 1.00 89.56 71 GLY A N 1
ATOM 570 C CA . GLY A 1 71 ? -12.021 7.037 3.866 1.00 89.56 71 GLY A CA 1
ATOM 571 C C . GLY A 1 71 ? -11.151 5.877 3.376 1.00 89.56 71 GLY A C 1
ATOM 572 O O . GLY A 1 71 ? -11.662 4.832 2.976 1.00 89.56 71 GLY A O 1
ATOM 573 N N . TRP A 1 72 ? -9.829 6.036 3.445 1.00 90.25 72 TRP A N 1
ATOM 574 C CA . TRP A 1 72 ? -8.862 5.009 3.040 1.00 90.25 72 TRP A CA 1
ATOM 575 C C . TRP A 1 72 ? -8.965 3.724 3.873 1.00 90.25 72 TRP A C 1
ATOM 577 O O . TRP A 1 72 ? -8.612 2.647 3.393 1.00 90.25 72 TRP A O 1
ATOM 587 N N . CYS A 1 73 ? -9.484 3.829 5.101 1.00 87.94 73 CYS A N 1
ATOM 588 C CA . CYS A 1 73 ? -9.677 2.695 6.002 1.00 87.94 73 CYS A CA 1
ATOM 589 C C . CYS A 1 73 ? -11.085 2.093 5.944 1.00 87.94 73 CYS A C 1
ATOM 591 O O . CYS A 1 73 ? -11.371 1.200 6.726 1.00 87.94 73 CYS A O 1
ATOM 593 N N . ALA A 1 74 ? -11.966 2.548 5.044 1.00 87.12 74 ALA A N 1
ATOM 594 C CA . ALA A 1 74 ? -13.338 2.035 4.969 1.00 87.12 74 ALA A CA 1
ATOM 595 C C . ALA A 1 74 ? -13.386 0.543 4.613 1.00 87.12 74 ALA A C 1
ATOM 597 O O . ALA A 1 74 ? -14.134 -0.226 5.203 1.00 87.12 74 ALA A O 1
ATOM 598 N N . ASN A 1 75 ? -12.553 0.139 3.651 1.00 83.81 75 ASN A N 1
ATOM 599 C CA . ASN A 1 75 ? -12.537 -1.232 3.150 1.00 83.81 75 ASN A CA 1
ATOM 600 C C . ASN A 1 75 ? -11.311 -2.009 3.629 1.00 83.81 75 ASN A C 1
ATOM 602 O O . ASN A 1 75 ? -11.381 -3.223 3.755 1.00 83.81 75 ASN A O 1
ATOM 606 N N . THR A 1 76 ? -10.197 -1.342 3.924 1.00 91.50 76 THR A N 1
ATOM 607 C CA . THR A 1 76 ? -8.910 -1.993 4.213 1.00 91.50 76 THR A CA 1
ATOM 608 C C . THR A 1 76 ? -8.202 -1.369 5.399 1.00 91.50 76 THR A C 1
ATOM 610 O O . THR A 1 76 ? -8.037 -0.154 5.446 1.00 91.50 76 THR A O 1
ATOM 613 N N . ARG A 1 77 ? -7.682 -2.189 6.313 1.00 92.81 77 ARG A N 1
ATOM 614 C CA . ARG A 1 77 ? -7.012 -1.706 7.531 1.00 92.81 77 ARG A CA 1
ATOM 615 C C . ARG A 1 77 ? -5.621 -1.109 7.281 1.00 92.81 77 ARG A C 1
ATOM 617 O O . ARG A 1 77 ? -5.207 -0.231 8.035 1.00 92.81 77 ARG A O 1
ATOM 624 N N . HIS A 1 78 ? -4.920 -1.532 6.229 1.00 93.00 78 HIS A N 1
ATOM 625 C CA . HIS A 1 78 ? -3.518 -1.205 5.933 1.00 93.00 78 HIS A CA 1
ATOM 626 C C . HIS A 1 78 ? -3.269 -0.882 4.447 1.00 93.00 78 HIS A C 1
ATOM 628 O O . HIS A 1 78 ? -2.321 -1.379 3.833 1.00 93.00 78 HIS A O 1
ATOM 634 N N . ILE A 1 79 ? -4.106 -0.038 3.837 1.00 93.69 79 ILE A N 1
ATOM 635 C CA . ILE A 1 79 ? -3.947 0.343 2.421 1.00 93.69 79 ILE A CA 1
ATOM 636 C C . ILE A 1 79 ? -2.643 1.097 2.130 1.00 93.69 79 ILE A C 1
ATOM 638 O O . ILE A 1 79 ? -2.131 1.063 1.013 1.00 93.69 79 ILE A O 1
ATOM 642 N N . GLU A 1 80 ? -2.043 1.729 3.139 1.00 94.44 80 GLU A N 1
ATOM 643 C CA . GLU A 1 80 ? -0.726 2.344 3.010 1.00 94.44 80 GLU A CA 1
ATOM 644 C C . GLU A 1 80 ? 0.350 1.319 2.616 1.00 94.44 80 GLU A C 1
ATOM 646 O O . GLU A 1 80 ? 1.291 1.654 1.897 1.00 94.44 80 GLU A O 1
ATOM 651 N N . TYR A 1 81 ? 0.203 0.052 3.012 1.00 95.06 81 TYR A N 1
ATOM 652 C CA . TYR A 1 81 ? 1.140 -0.999 2.621 1.00 95.06 81 TYR A CA 1
ATOM 653 C C . TYR A 1 81 ? 0.971 -1.407 1.164 1.00 95.06 81 TYR A C 1
ATOM 655 O O . TYR A 1 81 ? 1.970 -1.696 0.510 1.00 95.06 81 TYR A O 1
ATOM 663 N N . LEU A 1 82 ? -0.252 -1.350 0.627 1.00 94.31 82 LEU A N 1
ATOM 664 C CA . LEU A 1 82 ? -0.472 -1.512 -0.807 1.00 94.31 82 LEU A CA 1
ATOM 665 C C . LEU A 1 82 ? 0.269 -0.414 -1.578 1.00 94.31 82 LEU A C 1
ATOM 667 O O . LEU A 1 82 ? 1.037 -0.719 -2.486 1.00 94.31 82 LEU A O 1
ATOM 671 N N . GLY A 1 83 ? 0.125 0.849 -1.160 1.00 95.12 83 GLY A N 1
ATOM 672 C CA . GLY A 1 83 ? 0.858 1.971 -1.755 1.00 95.12 83 GLY A CA 1
ATOM 673 C C . GLY A 1 83 ? 2.380 1.784 -1.701 1.00 95.12 83 GLY A C 1
ATOM 674 O O . GLY A 1 83 ? 3.067 1.960 -2.706 1.00 95.12 83 GLY A O 1
ATOM 675 N N . GLN A 1 84 ? 2.910 1.344 -0.555 1.00 95.44 84 GLN A N 1
ATOM 676 C CA . GLN A 1 84 ? 4.337 1.048 -0.402 1.00 95.44 84 GLN A CA 1
ATOM 677 C C . GLN A 1 84 ? 4.804 -0.095 -1.317 1.00 95.44 84 GLN A C 1
ATOM 679 O O . GLN A 1 84 ? 5.899 -0.031 -1.881 1.00 95.44 84 GLN A O 1
ATOM 684 N N . TRP A 1 85 ? 3.987 -1.134 -1.488 1.00 95.94 85 TRP A N 1
ATOM 685 C CA . TRP A 1 85 ? 4.313 -2.238 -2.381 1.00 95.94 85 TRP A CA 1
ATOM 686 C C . TRP A 1 85 ? 4.317 -1.799 -3.852 1.00 95.94 85 TRP A C 1
ATOM 688 O O . TRP A 1 85 ? 5.271 -2.115 -4.564 1.00 95.94 85 TRP A O 1
ATOM 698 N N . LEU A 1 86 ? 3.349 -0.985 -4.288 1.00 96.25 86 LEU A N 1
ATOM 699 C CA . LEU A 1 86 ? 3.307 -0.428 -5.649 1.00 96.25 86 LEU A CA 1
ATOM 700 C C . LEU A 1 86 ? 4.542 0.425 -5.977 1.00 96.25 86 LEU A C 1
ATOM 702 O O . LEU A 1 86 ? 5.093 0.302 -7.067 1.00 96.25 86 LEU A O 1
ATOM 706 N N . ILE A 1 87 ? 5.023 1.227 -5.021 1.00 96.38 87 ILE A N 1
ATOM 707 C CA . ILE A 1 87 ? 6.288 1.971 -5.156 1.00 96.38 87 ILE A CA 1
ATOM 708 C C . ILE A 1 87 ? 7.460 1.008 -5.388 1.00 96.38 87 ILE A C 1
ATOM 710 O O . ILE A 1 87 ? 8.265 1.211 -6.293 1.00 96.38 87 ILE A O 1
ATOM 714 N N . SER A 1 88 ? 7.544 -0.075 -4.605 1.00 95.19 88 SER A N 1
ATOM 715 C CA . SER A 1 88 ? 8.617 -1.065 -4.777 1.00 95.19 88 SER A CA 1
ATOM 716 C C . SER A 1 88 ? 8.568 -1.751 -6.145 1.00 95.19 88 SER A C 1
ATOM 718 O O . SER A 1 88 ? 9.612 -2.002 -6.743 1.00 95.19 88 SER A O 1
ATOM 720 N N . LEU A 1 89 ? 7.361 -2.018 -6.652 1.00 95.19 89 LEU A N 1
ATOM 721 C CA . LEU A 1 89 ? 7.142 -2.630 -7.957 1.00 95.19 89 LEU A CA 1
ATOM 722 C C . LEU A 1 89 ? 7.534 -1.676 -9.089 1.00 95.19 89 LEU A C 1
ATOM 724 O O . LEU A 1 89 ? 8.207 -2.094 -10.027 1.00 95.19 89 LEU A O 1
ATOM 728 N N . ALA A 1 90 ? 7.187 -0.391 -8.973 1.00 95.12 90 ALA A N 1
ATOM 729 C CA . ALA A 1 90 ? 7.563 0.636 -9.941 1.00 95.12 90 ALA A CA 1
ATOM 730 C C . ALA A 1 90 ? 9.085 0.735 -10.124 1.00 95.12 90 ALA A C 1
ATOM 732 O O . ALA A 1 90 ? 9.561 0.870 -11.249 1.00 95.12 90 ALA A O 1
ATOM 733 N N . TRP A 1 91 ? 9.860 0.600 -9.043 1.00 92.81 91 TRP A N 1
ATOM 734 C CA . TRP A 1 91 ? 11.325 0.600 -9.121 1.00 92.81 91 TRP A CA 1
ATOM 735 C C . TRP A 1 91 ? 11.876 -0.630 -9.843 1.00 92.81 91 TRP A C 1
ATOM 737 O O . TRP A 1 91 ? 12.853 -0.519 -10.576 1.00 92.81 91 TRP A O 1
ATOM 747 N N . CYS A 1 92 ? 11.263 -1.800 -9.648 1.00 92.56 92 CYS A N 1
ATOM 748 C CA . CYS A 1 92 ? 11.666 -3.029 -10.332 1.00 92.56 92 CYS A CA 1
ATOM 749 C C . CYS A 1 92 ? 11.304 -3.008 -11.826 1.00 92.56 92 CYS A C 1
ATOM 751 O O . CYS A 1 92 ? 12.082 -3.507 -12.632 1.00 92.56 92 CYS A O 1
ATOM 753 N N . LEU A 1 93 ? 10.177 -2.389 -12.203 1.00 92.19 93 LEU A N 1
ATOM 754 C CA . LEU A 1 93 ? 9.753 -2.257 -13.605 1.00 92.19 93 LEU A CA 1
ATOM 755 C C . LEU A 1 93 ? 10.751 -1.464 -14.461 1.00 92.19 93 LEU A C 1
ATOM 757 O O . LEU A 1 93 ? 10.870 -1.719 -15.657 1.00 92.19 93 LEU A O 1
ATOM 761 N N . LEU A 1 94 ? 11.508 -0.544 -13.854 1.00 91.00 94 LEU A N 1
ATOM 762 C CA . LEU A 1 94 ? 12.585 0.181 -14.537 1.00 91.00 94 LEU A CA 1
ATOM 763 C C . LEU A 1 94 ? 13.773 -0.715 -14.926 1.00 91.00 94 LEU A C 1
ATOM 765 O O . LEU A 1 94 ? 14.640 -0.270 -15.667 1.00 91.00 94 LEU A O 1
ATOM 769 N N . CYS A 1 95 ? 13.839 -1.961 -14.452 1.00 90.81 95 CYS A N 1
ATOM 770 C CA . CYS A 1 95 ? 14.874 -2.919 -14.843 1.00 90.81 95 CYS A CA 1
ATOM 771 C C . CYS A 1 95 ? 14.457 -3.831 -16.010 1.00 90.81 95 CYS A C 1
ATOM 773 O O . CYS A 1 95 ? 15.207 -4.746 -16.346 1.00 90.81 95 CYS A O 1
ATOM 775 N N . GLY A 1 96 ? 13.280 -3.613 -16.609 1.00 89.88 96 GLY A N 1
ATOM 776 C CA . GLY A 1 96 ? 12.749 -4.476 -17.664 1.00 89.88 96 GLY A CA 1
ATOM 777 C C . GLY A 1 96 ? 12.270 -5.831 -17.133 1.00 89.88 96 GLY A C 1
ATOM 778 O O . GLY A 1 96 ? 11.974 -5.981 -15.945 1.00 89.88 96 GLY A O 1
ATOM 779 N N . PHE A 1 97 ? 12.167 -6.822 -18.021 1.00 89.75 97 PHE A N 1
ATOM 780 C CA . PHE A 1 97 ? 11.655 -8.166 -17.703 1.00 89.75 97 PHE A CA 1
ATOM 781 C C . PHE A 1 97 ? 12.667 -9.288 -17.973 1.00 89.75 97 PHE A C 1
ATOM 783 O O . PHE A 1 97 ? 12.344 -10.460 -17.792 1.00 89.75 97 PHE A O 1
ATOM 790 N N . ASP A 1 98 ? 13.898 -8.939 -18.353 1.00 87.62 98 ASP A N 1
ATOM 791 C CA . ASP A 1 98 ? 14.931 -9.906 -18.747 1.00 87.62 98 ASP A CA 1
ATOM 792 C C . ASP A 1 98 ? 15.452 -10.746 -17.575 1.00 87.62 98 ASP A C 1
ATOM 794 O O . ASP A 1 98 ? 15.997 -11.832 -17.765 1.00 87.62 98 ASP A O 1
ATOM 798 N N . SER A 1 99 ? 15.295 -10.254 -16.342 1.00 88.56 99 SER A N 1
ATOM 799 C CA . SER A 1 99 ? 15.748 -10.947 -15.141 1.00 88.56 99 SER A CA 1
ATOM 800 C C . SER A 1 99 ? 14.778 -10.786 -13.983 1.00 88.56 99 SER A C 1
ATOM 802 O O . SER A 1 99 ? 14.236 -9.712 -13.726 1.00 88.56 99 SER A O 1
ATOM 804 N N . VAL A 1 100 ? 14.630 -11.860 -13.208 1.00 90.00 100 VAL A N 1
ATOM 805 C CA . VAL A 1 100 ? 13.874 -11.867 -11.949 1.00 90.00 100 VAL A CA 1
ATOM 806 C C . VAL A 1 100 ? 14.662 -11.245 -10.789 1.00 90.00 100 VAL A C 1
ATOM 808 O O . VAL A 1 100 ? 14.083 -10.892 -9.762 1.00 90.00 100 VAL A O 1
ATOM 811 N N . ILE A 1 101 ? 15.984 -11.078 -10.930 1.00 90.88 101 ILE A N 1
ATOM 812 C CA . ILE A 1 101 ? 16.865 -10.623 -9.843 1.00 90.88 101 ILE A CA 1
ATOM 813 C C . ILE A 1 101 ? 16.416 -9.265 -9.272 1.00 90.88 101 ILE A C 1
ATOM 815 O O . ILE A 1 101 ? 16.243 -9.185 -8.052 1.00 90.88 101 ILE A O 1
ATOM 819 N N . PRO A 1 102 ? 16.131 -8.220 -10.077 1.00 89.50 102 PRO A N 1
ATOM 820 C CA . PRO A 1 102 ? 15.642 -6.942 -9.553 1.00 89.50 102 PRO A CA 1
ATOM 821 C C . PRO A 1 102 ? 14.305 -7.058 -8.807 1.00 89.50 102 PRO A C 1
ATOM 823 O O . PRO A 1 102 ? 14.060 -6.313 -7.858 1.00 89.50 102 PRO A O 1
ATOM 826 N N . TYR A 1 103 ? 13.456 -8.020 -9.182 1.00 92.38 103 TYR A N 1
ATOM 827 C CA . TYR A 1 103 ? 12.132 -8.239 -8.591 1.00 92.38 103 TYR A CA 1
ATOM 828 C C . TYR A 1 103 ? 12.179 -8.937 -7.228 1.00 92.38 103 TYR A C 1
ATOM 830 O O . TYR A 1 103 ? 11.216 -8.860 -6.462 1.00 92.38 103 TYR A O 1
ATOM 838 N N . THR A 1 104 ? 13.312 -9.533 -6.848 1.00 92.69 104 THR A N 1
ATOM 839 C CA . THR A 1 104 ? 13.501 -10.061 -5.484 1.00 92.69 104 THR A CA 1
ATOM 840 C C . THR A 1 104 ? 13.282 -8.983 -4.415 1.00 92.69 104 THR A C 1
ATOM 842 O O . THR A 1 104 ? 12.801 -9.290 -3.322 1.00 92.69 104 THR A O 1
ATOM 845 N N . TYR A 1 105 ? 13.536 -7.710 -4.742 1.00 91.75 105 TYR A N 1
ATOM 846 C CA . TYR A 1 105 ? 13.250 -6.569 -3.874 1.00 91.75 105 TYR A CA 1
ATOM 847 C C . TYR A 1 105 ? 11.751 -6.387 -3.597 1.00 91.75 105 TYR A C 1
ATOM 849 O O . TYR A 1 105 ? 11.349 -6.288 -2.433 1.00 91.75 105 TYR A O 1
ATOM 857 N N . THR A 1 106 ? 10.909 -6.362 -4.638 1.00 94.25 106 THR A N 1
ATOM 858 C CA . THR A 1 106 ? 9.458 -6.190 -4.456 1.00 94.25 106 THR A CA 1
ATOM 859 C C . THR A 1 106 ? 8.826 -7.413 -3.785 1.00 94.25 106 THR A C 1
ATOM 861 O O . THR A 1 106 ? 7.979 -7.256 -2.906 1.00 94.25 106 THR A O 1
ATOM 864 N N . ILE A 1 107 ? 9.316 -8.623 -4.085 1.00 93.38 107 ILE A N 1
ATOM 865 C CA . ILE A 1 107 ? 8.885 -9.867 -3.424 1.00 93.38 107 ILE A CA 1
ATOM 866 C C . ILE A 1 107 ? 9.220 -9.825 -1.928 1.00 93.38 107 ILE A C 1
ATOM 868 O O . ILE A 1 107 ? 8.352 -10.045 -1.084 1.00 93.38 107 ILE A O 1
ATOM 872 N N . SER A 1 108 ? 10.462 -9.472 -1.582 1.00 93.56 108 SER A N 1
ATOM 873 C CA . SER A 1 108 ? 10.888 -9.346 -0.181 1.00 93.56 108 SER A CA 1
ATOM 874 C C . SER A 1 108 ? 10.092 -8.268 0.556 1.00 93.56 108 SER A C 1
ATOM 876 O O . SER A 1 108 ? 9.748 -8.436 1.725 1.00 93.56 108 SER A O 1
ATOM 878 N N . THR A 1 109 ? 9.748 -7.176 -0.135 1.00 93.94 109 THR A N 1
ATOM 879 C CA . THR A 1 109 ? 8.903 -6.107 0.409 1.00 93.94 109 THR A CA 1
ATOM 880 C C . THR A 1 109 ? 7.489 -6.611 0.696 1.00 93.94 109 THR A C 1
ATOM 882 O O . THR A 1 109 ? 6.979 -6.356 1.783 1.00 93.94 109 THR A O 1
ATOM 885 N N . ALA A 1 110 ? 6.875 -7.377 -0.210 1.00 94.12 110 ALA A N 1
ATOM 886 C CA . ALA A 1 110 ? 5.554 -7.967 0.014 1.00 94.12 110 ALA A CA 1
ATOM 887 C C . ALA A 1 110 ? 5.532 -8.893 1.244 1.00 94.12 110 ALA A C 1
ATOM 889 O O . ALA A 1 110 ? 4.653 -8.765 2.096 1.00 94.12 110 ALA A O 1
ATOM 890 N N . ILE A 1 111 ? 6.535 -9.769 1.383 1.00 94.94 111 ILE A N 1
ATOM 891 C CA . ILE A 1 111 ? 6.671 -10.670 2.540 1.00 94.94 111 ILE A CA 1
ATOM 892 C C . ILE A 1 111 ? 6.834 -9.867 3.836 1.00 94.94 111 ILE A C 1
ATOM 894 O O . ILE A 1 111 ? 6.147 -10.125 4.826 1.00 94.94 111 ILE A O 1
ATOM 898 N N . LEU A 1 112 ? 7.712 -8.859 3.831 1.00 94.88 112 LEU A N 1
ATOM 899 C CA . LEU A 1 112 ? 7.939 -7.998 4.990 1.00 94.88 112 LEU A CA 1
ATOM 900 C C . LEU A 1 112 ? 6.664 -7.252 5.404 1.00 94.88 112 LEU A C 1
ATOM 902 O O . LEU A 1 112 ? 6.388 -7.123 6.597 1.00 94.88 112 LEU A O 1
ATOM 906 N N . LEU A 1 113 ? 5.888 -6.760 4.436 1.00 94.31 113 LEU A N 1
ATOM 907 C CA . LEU A 1 113 ? 4.625 -6.074 4.693 1.00 94.31 113 LEU A CA 1
ATOM 908 C C . LEU A 1 113 ? 3.563 -7.032 5.239 1.00 94.31 113 LEU A C 1
ATOM 910 O O . LEU A 1 113 ? 2.879 -6.672 6.193 1.00 94.31 113 LEU A O 1
ATOM 914 N N . ALA A 1 114 ? 3.469 -8.258 4.721 1.00 92.69 114 ALA A N 1
ATOM 915 C CA . ALA A 1 114 ? 2.568 -9.275 5.261 1.00 92.69 114 ALA A CA 1
ATOM 916 C C . ALA A 1 114 ? 2.900 -9.603 6.726 1.00 92.69 114 ALA A C 1
ATOM 918 O O . ALA A 1 114 ? 2.011 -9.610 7.579 1.00 92.69 114 ALA A O 1
ATOM 919 N N . TYR A 1 115 ? 4.186 -9.786 7.043 1.00 94.88 115 TYR A N 1
ATOM 920 C CA . TYR A 1 115 ? 4.636 -9.970 8.424 1.00 94.88 115 TYR A CA 1
ATOM 921 C C . TYR A 1 115 ? 4.310 -8.754 9.301 1.00 94.88 115 TYR A C 1
ATOM 923 O O . TYR A 1 115 ? 3.834 -8.900 10.429 1.00 94.88 115 TYR A O 1
ATOM 931 N N . ARG A 1 116 ? 4.526 -7.543 8.772 1.00 95.50 116 ARG A N 1
ATOM 932 C CA . ARG A 1 116 ? 4.216 -6.295 9.472 1.00 95.50 116 ARG A CA 1
ATOM 933 C C . ARG A 1 116 ? 2.729 -6.184 9.792 1.00 95.50 116 ARG A C 1
ATOM 935 O O . ARG A 1 116 ? 2.419 -5.855 10.927 1.00 95.50 116 ARG A O 1
ATOM 942 N N . VAL A 1 117 ? 1.830 -6.528 8.866 1.00 94.56 117 VAL A N 1
ATOM 943 C CA . VAL A 1 117 ? 0.382 -6.563 9.142 1.00 94.56 117 VAL A CA 1
ATOM 944 C C . VAL A 1 117 ? 0.074 -7.491 10.303 1.00 94.56 117 VAL A C 1
ATOM 946 O O . VAL A 1 117 ? -0.588 -7.073 11.242 1.00 94.56 117 VAL A O 1
ATOM 949 N N . CYS A 1 118 ? 0.575 -8.726 10.284 1.00 93.00 118 CYS A N 1
ATOM 950 C CA . CYS A 1 118 ? 0.296 -9.678 11.360 1.00 93.00 118 CYS A CA 1
ATOM 951 C C . CYS A 1 118 ? 0.744 -9.148 12.728 1.00 93.00 118 CYS A C 1
ATOM 953 O O . CYS A 1 118 ? 0.022 -9.275 13.717 1.00 93.00 118 CYS A O 1
ATOM 955 N N . ARG A 1 119 ? 1.928 -8.533 12.781 1.00 95.75 119 ARG A N 1
ATOM 956 C CA . ARG A 1 119 ? 2.471 -7.951 14.009 1.00 95.75 119 ARG A CA 1
ATOM 957 C C . ARG A 1 119 ? 1.674 -6.731 14.469 1.00 95.75 119 ARG A C 1
ATOM 959 O O . ARG A 1 119 ? 1.357 -6.623 15.651 1.00 95.75 119 ARG A O 1
ATOM 966 N N . ASP A 1 120 ? 1.361 -5.827 13.551 1.00 94.06 120 ASP A N 1
ATOM 967 C CA . ASP A 1 120 ? 0.690 -4.569 13.859 1.00 94.06 120 ASP A CA 1
ATOM 968 C C . ASP A 1 120 ? -0.784 -4.825 14.242 1.00 94.06 120 ASP A C 1
ATOM 970 O O . ASP A 1 120 ? -1.268 -4.246 15.212 1.00 94.06 120 ASP A O 1
ATOM 974 N N . GLU A 1 121 ? -1.468 -5.779 13.595 1.00 94.19 121 GLU A N 1
ATOM 975 C CA . GLU A 1 121 ? -2.796 -6.251 14.019 1.00 94.19 121 GLU A CA 1
ATOM 976 C C . GLU A 1 121 ? -2.761 -6.939 15.388 1.00 94.19 121 GLU A C 1
ATOM 978 O O . GLU A 1 121 ? -3.686 -6.757 16.178 1.00 94.19 121 GLU A O 1
ATOM 983 N N . GLY A 1 122 ? -1.710 -7.711 15.685 1.00 95.00 122 GLY A N 1
ATOM 984 C CA . GLY A 1 122 ? -1.506 -8.303 17.009 1.00 95.00 122 GLY A CA 1
ATOM 985 C C . GLY A 1 122 ? -1.423 -7.228 18.092 1.00 95.00 122 GLY A C 1
ATOM 986 O O . GLY A 1 122 ? -2.181 -7.264 19.056 1.00 95.00 122 GLY A O 1
ATOM 987 N N . TYR A 1 123 ? -0.592 -6.208 17.867 1.00 94.19 123 TYR A N 1
ATOM 988 C CA . TYR A 1 123 ? -0.478 -5.061 18.768 1.00 94.19 123 TYR A CA 1
ATOM 989 C C . TYR A 1 123 ? -1.802 -4.296 18.920 1.00 94.19 123 TYR A C 1
ATOM 991 O O . TYR A 1 123 ? -2.194 -3.945 20.033 1.00 94.19 123 TYR A O 1
ATOM 999 N N . CYS A 1 124 ? -2.521 -4.043 17.821 1.00 93.00 124 CYS A N 1
ATOM 1000 C CA . CYS A 1 124 ? -3.815 -3.363 17.866 1.00 93.00 124 CYS A CA 1
ATOM 1001 C C . CYS A 1 124 ? -4.877 -4.174 18.614 1.00 93.00 124 CYS A C 1
ATOM 1003 O O . CYS A 1 124 ? -5.646 -3.595 19.380 1.00 93.00 124 CYS A O 1
ATOM 1005 N N . ARG A 1 125 ? -4.902 -5.498 18.445 1.00 94.06 125 ARG A N 1
ATOM 1006 C CA . ARG A 1 125 ? -5.807 -6.379 19.186 1.00 94.06 125 ARG A CA 1
ATOM 1007 C C . ARG A 1 125 ? -5.534 -6.324 20.684 1.00 94.06 125 ARG A C 1
ATOM 1009 O O . ARG A 1 125 ? -6.474 -6.162 21.455 1.00 94.06 125 ARG A O 1
ATOM 1016 N N . ASP A 1 126 ? -4.269 -6.390 21.081 1.00 94.94 126 ASP A N 1
ATOM 1017 C CA . ASP A 1 126 ? -3.885 -6.357 22.494 1.00 94.94 126 ASP A CA 1
ATOM 1018 C C . ASP A 1 126 ? -4.152 -4.974 23.118 1.00 94.94 126 ASP A C 1
ATOM 1020 O O . ASP A 1 126 ? -4.563 -4.875 24.272 1.00 94.94 126 ASP A O 1
ATOM 1024 N N . LYS A 1 127 ? -3.984 -3.894 22.340 1.00 93.75 127 LYS A N 1
ATOM 1025 C CA . LYS A 1 127 ? -4.218 -2.511 22.784 1.00 93.75 127 LYS A CA 1
ATOM 1026 C C . LYS A 1 127 ? -5.699 -2.131 22.867 1.00 93.75 127 LYS A C 1
ATOM 1028 O O . LYS A 1 127 ? -6.083 -1.407 23.781 1.00 93.75 127 LYS A O 1
ATOM 1033 N N . TYR A 1 128 ? -6.512 -2.520 21.887 1.00 93.25 128 TYR A N 1
ATOM 1034 C CA . TYR A 1 128 ? -7.896 -2.043 21.750 1.00 93.25 128 TYR A CA 1
ATOM 1035 C C . TYR A 1 128 ? -8.949 -3.086 22.152 1.00 93.25 128 TYR A C 1
ATOM 1037 O O . TYR A 1 128 ? -10.101 -2.717 22.370 1.00 93.25 128 TYR A O 1
ATOM 1045 N N . GLY A 1 129 ? -8.581 -4.362 22.297 1.00 93.44 129 GLY A N 1
ATOM 1046 C CA . GLY A 1 129 ? -9.470 -5.411 22.795 1.00 93.44 129 GLY A CA 1
ATOM 1047 C C . GLY A 1 129 ? -10.753 -5.546 21.971 1.00 93.44 129 GLY A C 1
ATOM 1048 O O . GLY A 1 129 ? -10.707 -5.718 20.755 1.00 93.44 129 GLY A O 1
ATOM 1049 N N . GLU A 1 130 ? -11.912 -5.454 22.626 1.00 93.94 130 GLU A N 1
ATOM 1050 C CA . GLU A 1 130 ? -13.211 -5.654 21.967 1.00 93.94 130 GLU A CA 1
ATOM 1051 C C . GLU A 1 130 ? -13.523 -4.588 20.904 1.00 93.94 130 GLU A C 1
ATOM 1053 O O . GLU A 1 130 ? -14.114 -4.902 19.869 1.00 93.94 130 GLU A O 1
ATOM 1058 N N . ASP A 1 131 ? -13.031 -3.358 21.083 1.00 94.19 131 ASP A N 1
ATOM 1059 C CA . ASP A 1 131 ? -13.187 -2.297 20.081 1.00 94.19 131 ASP A CA 1
ATOM 1060 C C . ASP A 1 131 ? -12.467 -2.669 18.769 1.00 94.19 131 ASP A C 1
ATOM 1062 O O . ASP A 1 131 ? -12.928 -2.326 17.677 1.00 94.19 131 ASP A O 1
ATOM 1066 N N . TRP A 1 132 ? -11.363 -3.429 18.853 1.00 95.06 132 TRP A N 1
ATOM 1067 C CA . TRP A 1 132 ? -10.676 -3.976 17.678 1.00 95.06 132 TRP A CA 1
ATOM 1068 C C . TRP A 1 132 ? -11.513 -5.038 16.969 1.00 95.06 132 TRP A C 1
ATOM 1070 O O . TRP A 1 132 ? -11.560 -5.072 15.741 1.00 95.06 132 TRP A O 1
ATOM 1080 N N . ASN A 1 133 ? -12.209 -5.892 17.722 1.00 93.62 133 ASN A N 1
ATOM 1081 C CA . ASN A 1 133 ? -13.090 -6.905 17.144 1.00 93.62 133 ASN A CA 1
ATOM 1082 C C . ASN A 1 133 ? -14.250 -6.249 16.386 1.00 93.62 133 ASN A C 1
ATOM 1084 O O . ASN A 1 133 ? -14.581 -6.670 15.276 1.00 93.62 133 ASN A O 1
ATOM 1088 N N . GLN A 1 134 ? -14.843 -5.190 16.945 1.00 93.50 134 GLN A N 1
ATOM 1089 C CA . GLN A 1 134 ? -15.859 -4.398 16.251 1.00 93.50 134 GLN A CA 1
ATOM 1090 C C . GLN A 1 134 ? -15.289 -3.715 15.002 1.00 93.50 134 GLN A C 1
ATOM 1092 O O . GLN A 1 134 ? -15.929 -3.727 13.950 1.00 93.50 134 GLN A O 1
ATOM 1097 N N . TYR A 1 135 ? -14.076 -3.171 15.094 1.00 93.81 135 TYR A N 1
ATOM 1098 C CA . TYR A 1 135 ? -13.389 -2.554 13.965 1.00 93.81 135 TYR A CA 1
ATOM 1099 C C . TYR A 1 135 ? -13.152 -3.541 12.813 1.00 93.81 135 TYR A C 1
ATOM 1101 O O . TYR A 1 135 ? -13.529 -3.265 11.676 1.00 93.81 135 TYR A O 1
ATOM 1109 N N . CYS A 1 136 ? -12.623 -4.729 13.107 1.00 92.56 136 CYS A N 1
ATOM 1110 C CA . CYS A 1 136 ? -12.387 -5.780 12.116 1.00 92.56 136 CYS A CA 1
ATOM 1111 C C . CYS A 1 136 ? -13.675 -6.294 11.457 1.00 92.56 136 CYS A C 1
ATOM 1113 O O . CYS A 1 136 ? -13.623 -6.751 10.318 1.00 92.56 136 CYS A O 1
ATOM 1115 N N . LYS A 1 137 ? -14.829 -6.210 12.137 1.00 92.06 137 LYS A N 1
ATOM 1116 C CA . LYS A 1 137 ? -16.137 -6.528 11.537 1.00 92.06 137 LYS A CA 1
ATOM 1117 C C . LYS A 1 137 ? -16.582 -5.476 10.517 1.00 92.06 137 LYS A C 1
ATOM 1119 O O . LYS A 1 137 ? -17.211 -5.838 9.531 1.00 92.06 137 LYS A O 1
ATOM 1124 N N . GLN A 1 138 ? -16.278 -4.198 10.752 1.00 91.88 138 GLN A N 1
ATOM 1125 C CA . GLN A 1 138 ? -16.623 -3.114 9.821 1.00 91.88 138 GLN A CA 1
ATOM 1126 C C . GLN A 1 138 ? -15.664 -3.051 8.632 1.00 91.88 138 GLN A C 1
ATOM 1128 O O . GLN A 1 138 ? -16.094 -2.835 7.505 1.00 91.88 138 GLN A O 1
ATOM 1133 N N . VAL A 1 139 ? -14.375 -3.273 8.886 1.00 92.56 139 VAL A N 1
ATOM 1134 C CA . VAL A 1 139 ? -13.310 -3.181 7.886 1.00 92.56 139 VAL A CA 1
ATOM 1135 C C . VAL A 1 139 ? -12.646 -4.551 7.783 1.00 92.56 139 VAL A C 1
ATOM 1137 O O . VAL A 1 139 ? -11.644 -4.762 8.462 1.00 92.56 139 VAL A O 1
ATOM 1140 N N . PRO A 1 140 ? -13.190 -5.513 7.012 1.00 88.56 140 PRO A N 1
ATOM 1141 C CA . PRO A 1 140 ? -12.740 -6.906 7.050 1.00 88.56 140 PRO A CA 1
ATOM 1142 C C . PRO A 1 140 ? -11.394 -7.142 6.357 1.00 88.56 140 PRO A C 1
ATOM 1144 O O . PRO A 1 140 ? -10.645 -8.017 6.801 1.00 88.56 140 PRO A O 1
ATOM 1147 N N . TYR A 1 141 ? -11.053 -6.355 5.333 1.00 92.00 141 TYR A N 1
ATOM 1148 C CA . TYR A 1 141 ? -9.827 -6.551 4.559 1.00 92.00 141 TYR A CA 1
ATOM 1149 C C . TYR A 1 141 ? -8.613 -5.880 5.215 1.00 92.00 141 TYR A C 1
ATOM 1151 O O . TYR A 1 141 ? -8.704 -4.841 5.873 1.00 92.00 141 TYR A O 1
ATOM 1159 N N . ARG A 1 142 ? -7.444 -6.478 5.022 1.00 89.81 142 ARG A N 1
ATOM 1160 C CA . ARG A 1 142 ? -6.150 -6.066 5.559 1.00 89.81 142 ARG A CA 1
ATOM 1161 C C . ARG A 1 142 ? -5.460 -5.095 4.625 1.00 89.81 142 ARG A C 1
ATOM 1163 O O . ARG A 1 142 ? -5.207 -3.969 5.030 1.00 89.81 142 ARG A O 1
ATOM 1170 N N . ILE A 1 143 ? -5.153 -5.512 3.400 1.00 86.44 143 ILE A N 1
ATOM 1171 C CA . ILE A 1 143 ? -4.302 -4.764 2.463 1.00 86.44 143 ILE A CA 1
ATOM 1172 C C . ILE A 1 143 ? -5.031 -4.515 1.142 1.00 86.44 143 ILE A C 1
ATOM 1174 O O . ILE A 1 143 ? -5.019 -3.389 0.649 1.00 86.44 143 ILE A O 1
ATOM 1178 N N . ILE A 1 144 ? -5.645 -5.549 0.564 1.00 85.06 144 ILE A N 1
ATOM 1179 C CA . ILE A 1 144 ? -6.264 -5.510 -0.760 1.00 85.06 144 ILE A CA 1
ATOM 1180 C C . ILE A 1 144 ? -7.780 -5.666 -0.599 1.00 85.06 144 ILE A C 1
ATOM 1182 O O . ILE A 1 144 ? -8.244 -6.738 -0.195 1.00 85.06 144 ILE A O 1
ATOM 1186 N N . PRO A 1 145 ? -8.575 -4.641 -0.958 1.00 78.94 145 PRO A N 1
ATOM 1187 C CA . PRO A 1 145 ? -10.026 -4.727 -0.862 1.00 78.94 145 PRO A CA 1
ATOM 1188 C C . PRO A 1 145 ? -10.552 -5.914 -1.679 1.00 78.94 145 PRO A C 1
ATOM 1190 O O . PRO A 1 145 ? -10.201 -6.063 -2.847 1.00 78.94 145 PRO A O 1
ATOM 1193 N N . GLY A 1 146 ? -11.391 -6.757 -1.076 1.00 75.56 146 GLY A N 1
ATOM 1194 C CA . GLY A 1 146 ? -12.008 -7.896 -1.767 1.00 75.56 146 GLY A CA 1
ATOM 1195 C C . GLY A 1 146 ? -11.149 -9.161 -1.866 1.00 75.56 146 GLY A C 1
ATOM 1196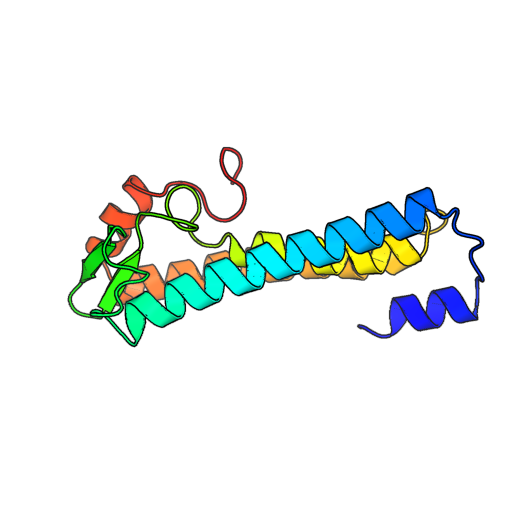 O O . GLY A 1 146 ? -11.662 -10.179 -2.320 1.00 75.56 146 GLY A O 1
ATOM 1197 N N . ILE A 1 147 ? -9.879 -9.128 -1.447 1.00 81.25 147 ILE A N 1
ATOM 1198 C CA . ILE A 1 147 ? -8.978 -10.292 -1.520 1.00 81.25 147 ILE A CA 1
ATOM 1199 C C . ILE A 1 147 ? -8.412 -10.636 -0.147 1.00 81.25 147 ILE A C 1
ATOM 1201 O O . ILE A 1 147 ? -8.569 -11.762 0.320 1.00 81.25 147 ILE A O 1
ATOM 1205 N N . TYR A 1 148 ? -7.729 -9.678 0.482 1.00 72.31 148 TYR A N 1
ATOM 1206 C CA . TYR A 1 148 ? -6.964 -9.908 1.702 1.00 72.31 148 TYR A CA 1
ATOM 1207 C C . TYR A 1 148 ? -6.978 -8.695 2.606 1.00 72.31 148 TYR A C 1
ATOM 1209 O O . TYR A 1 148 ? -7.378 -8.858 3.773 1.00 72.31 148 TYR A O 1
#